Protein AF-A0A1H8U7L4-F1 (afd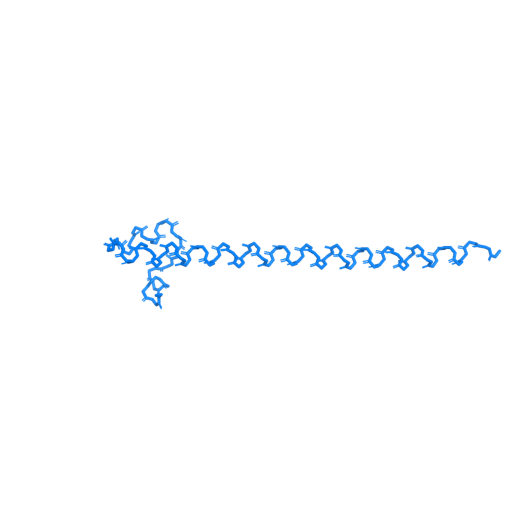b_monomer_lite)

Radius of gyration: 23.36 Å; chains: 1; bounding box: 55×16×57 Å

Sequence (71 aa):
MYDSSLKYKWDNKNVIDYARQEGMEQGMIKGIEKGKREEAIAIAKEMKKDCLPLAQISKFTKLSAEEIEKL

pLDDT: mean 79.67, std 6.6, range [54.78, 87.62]

Structure (mmCIF, N/CA/C/O backbone):
data_AF-A0A1H8U7L4-F1
#
_entry.id   AF-A0A1H8U7L4-F1
#
loop_
_atom_site.group_PDB
_atom_site.id
_atom_site.type_symbol
_atom_site.label_atom_id
_atom_site.label_alt_id
_atom_site.label_comp_id
_atom_site.label_asym_id
_atom_site.label_entity_id
_atom_site.label_seq_id
_atom_site.pdbx_PDB_ins_code
_atom_site.Cartn_x
_atom_site.Cartn_y
_atom_site.Cartn_z
_atom_site.occupancy
_atom_site.B_iso_or_equiv
_atom_site.auth_seq_id
_atom_site.auth_comp_id
_atom_site.auth_asym_id
_atom_site.auth_atom_id
_atom_site.pdbx_PDB_model_num
ATOM 1 N N . MET A 1 1 ? 33.779 -2.422 -39.685 1.00 58.25 1 MET A N 1
ATOM 2 C CA . MET A 1 1 ? 33.576 -1.348 -38.679 1.00 58.25 1 MET A CA 1
ATOM 3 C C . MET A 1 1 ? 32.118 -0.851 -38.605 1.00 58.25 1 MET A C 1
ATOM 5 O O . MET A 1 1 ? 31.892 0.266 -38.165 1.00 58.25 1 MET A O 1
ATOM 9 N N . TYR A 1 2 ? 31.114 -1.658 -38.980 1.00 54.78 2 TYR A N 1
ATOM 10 C CA . TYR A 1 2 ? 29.691 -1.257 -38.954 1.00 54.78 2 TYR A CA 1
ATOM 11 C C . TYR A 1 2 ? 28.938 -1.784 -37.712 1.00 54.78 2 TYR A C 1
ATOM 13 O O . TYR A 1 2 ? 27.979 -1.173 -37.257 1.00 54.78 2 TYR A O 1
ATOM 21 N N . ASP A 1 3 ? 29.435 -2.862 -37.099 1.00 62.00 3 ASP A N 1
ATOM 22 C CA . ASP A 1 3 ? 28.801 -3.533 -35.954 1.00 62.00 3 ASP A CA 1
ATOM 23 C C . ASP A 1 3 ? 28.781 -2.713 -34.653 1.00 62.00 3 ASP A C 1
ATOM 25 O O . ASP A 1 3 ? 27.795 -2.705 -33.917 1.00 62.00 3 ASP A O 1
ATOM 29 N N . SER A 1 4 ? 29.863 -1.983 -34.363 1.00 65.12 4 SER A N 1
ATOM 30 C CA . SER A 1 4 ? 30.040 -1.334 -33.055 1.00 65.12 4 SER A CA 1
ATOM 31 C C . SER A 1 4 ? 29.055 -0.189 -32.802 1.00 65.12 4 SER A C 1
ATOM 33 O O . SER A 1 4 ? 28.619 0.011 -31.670 1.00 65.12 4 SER A O 1
ATOM 35 N N . SER A 1 5 ? 28.686 0.559 -33.847 1.00 70.56 5 SER A N 1
ATOM 36 C CA . SER A 1 5 ? 27.753 1.686 -33.731 1.00 70.56 5 SER A CA 1
ATOM 37 C C . SER A 1 5 ? 26.304 1.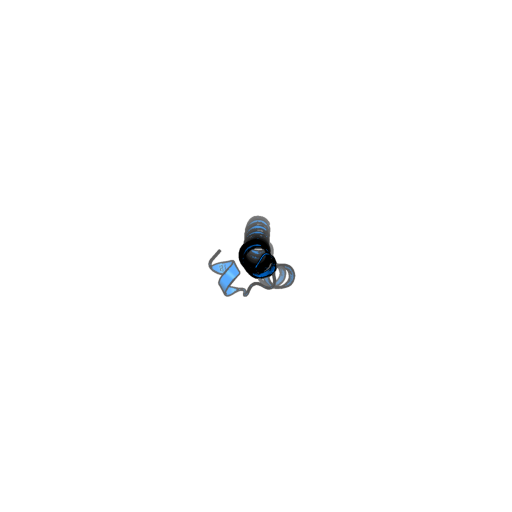224 -33.581 1.00 70.56 5 SER A C 1
ATOM 39 O O . SER A 1 5 ? 25.511 1.893 -32.916 1.00 70.56 5 SER A O 1
ATOM 41 N N . LEU A 1 6 ? 25.957 0.072 -34.165 1.00 72.75 6 LEU A N 1
ATOM 42 C CA . LEU A 1 6 ? 24.636 -0.525 -34.025 1.00 72.75 6 LEU A CA 1
ATOM 43 C C . LEU A 1 6 ? 24.466 -1.125 -32.627 1.00 72.75 6 LEU A C 1
ATOM 45 O O . LEU A 1 6 ? 23.458 -0.861 -31.979 1.00 72.75 6 LEU A O 1
ATOM 49 N N . LYS A 1 7 ? 25.490 -1.818 -32.116 1.00 76.19 7 LYS A N 1
ATOM 50 C CA . LYS A 1 7 ? 25.486 -2.396 -30.767 1.00 76.19 7 LYS A CA 1
ATOM 51 C C . LYS A 1 7 ? 25.269 -1.336 -29.681 1.00 76.19 7 LYS A C 1
ATOM 53 O O . LYS A 1 7 ? 24.360 -1.471 -28.875 1.00 76.19 7 LYS A O 1
ATOM 58 N N . TYR A 1 8 ? 25.980 -0.209 -29.762 1.00 75.81 8 TYR A N 1
ATOM 59 C CA . TYR A 1 8 ? 25.822 0.905 -28.817 1.00 75.81 8 TYR A CA 1
ATOM 60 C C . TYR A 1 8 ? 24.398 1.490 -28.788 1.00 75.81 8 TYR A C 1
ATOM 62 O O . TYR A 1 8 ? 23.872 1.814 -27.726 1.00 75.81 8 TYR A O 1
ATOM 70 N N . LYS A 1 9 ? 23.741 1.605 -29.951 1.00 79.00 9 LYS A N 1
ATOM 71 C CA . LYS A 1 9 ? 22.347 2.076 -30.023 1.00 79.00 9 LYS A CA 1
ATOM 72 C C . LYS A 1 9 ? 21.381 1.104 -29.349 1.00 79.00 9 LYS A C 1
ATOM 74 O O . LYS A 1 9 ? 20.414 1.548 -28.737 1.00 79.00 9 LYS A O 1
ATOM 79 N N . TRP A 1 10 ? 21.632 -0.196 -29.478 1.00 81.62 10 TRP A N 1
ATOM 80 C CA . TRP A 1 10 ? 20.806 -1.238 -28.874 1.00 81.62 10 TRP A CA 1
ATOM 81 C C . TRP A 1 10 ? 21.031 -1.329 -27.367 1.00 81.62 10 TRP A C 1
ATOM 83 O O . TRP A 1 10 ? 20.052 -1.384 -26.633 1.00 81.62 10 TRP A O 1
ATOM 93 N N . ASP A 1 11 ? 22.278 -1.243 -26.903 1.00 80.00 11 ASP A N 1
ATOM 94 C CA . ASP A 1 11 ? 22.600 -1.159 -25.476 1.00 80.00 11 ASP A CA 1
ATOM 95 C C . ASP A 1 11 ? 21.927 0.062 -24.828 1.00 80.00 11 ASP A C 1
ATOM 97 O O . ASP A 1 11 ? 21.209 -0.087 -23.842 1.00 80.00 11 ASP A O 1
ATOM 101 N N . ASN A 1 12 ? 22.033 1.254 -25.429 1.00 84.31 12 ASN A N 1
ATOM 102 C CA . ASN A 1 12 ? 21.344 2.443 -24.910 1.00 84.31 12 ASN A CA 1
ATOM 103 C C . ASN A 1 12 ? 19.820 2.299 -24.922 1.00 84.31 12 ASN A C 1
ATOM 105 O O . ASN A 1 12 ? 19.153 2.732 -23.984 1.00 84.31 12 ASN A O 1
ATOM 109 N N . LYS A 1 13 ? 19.254 1.700 -25.976 1.00 85.69 13 LYS A N 1
ATOM 110 C CA . LYS A 1 13 ? 17.811 1.463 -26.047 1.00 85.69 13 LYS A CA 1
ATOM 111 C C . LYS A 1 13 ? 17.360 0.511 -24.941 1.00 85.69 13 LYS A C 1
ATOM 113 O O . LYS A 1 13 ? 16.405 0.826 -24.244 1.00 85.69 13 LYS A O 1
ATOM 118 N N . ASN A 1 14 ? 18.083 -0.588 -24.739 1.00 84.75 14 ASN A N 1
ATOM 119 C CA . ASN A 1 14 ? 17.783 -1.570 -23.702 1.00 84.75 14 ASN A CA 1
ATOM 120 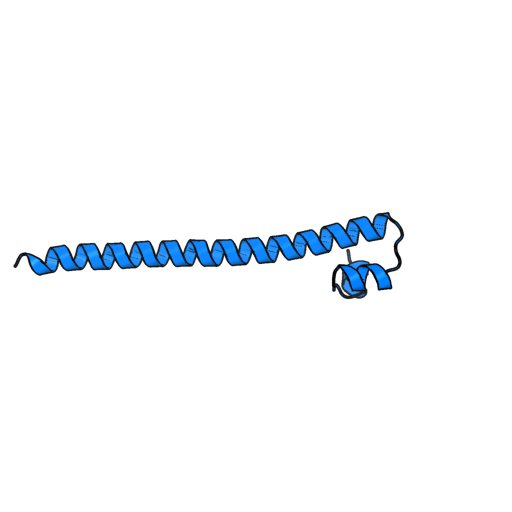C C . ASN A 1 14 ? 17.887 -0.962 -22.300 1.00 84.75 14 ASN A C 1
ATOM 122 O O . ASN A 1 14 ? 17.018 -1.213 -21.474 1.00 84.75 14 ASN A O 1
ATOM 126 N N . VAL A 1 15 ? 18.896 -0.126 -22.038 1.00 86.38 15 VAL A N 1
ATOM 127 C CA . VAL A 1 15 ? 19.039 0.581 -20.755 1.00 86.38 15 VAL A CA 1
ATOM 128 C C . VAL A 1 15 ? 17.853 1.516 -20.504 1.00 86.38 15 VAL A C 1
ATOM 130 O O . VAL A 1 15 ? 17.317 1.540 -19.398 1.00 86.38 15 VAL A O 1
ATOM 133 N N . ILE A 1 16 ? 17.412 2.264 -21.520 1.00 87.06 16 ILE A N 1
ATOM 134 C CA . ILE A 1 16 ? 16.270 3.181 -21.397 1.00 87.06 16 ILE A CA 1
ATOM 135 C C . ILE A 1 16 ? 14.953 2.415 -21.218 1.00 87.06 16 ILE A C 1
ATOM 137 O O . ILE A 1 16 ? 14.151 2.790 -20.363 1.00 87.06 16 ILE A O 1
ATOM 141 N N . ASP A 1 17 ? 14.724 1.354 -21.996 1.00 85.94 17 ASP A N 1
ATOM 142 C CA . ASP A 1 17 ? 13.535 0.504 -21.866 1.00 85.94 17 ASP A CA 1
ATOM 143 C C . ASP A 1 17 ? 13.486 -0.158 -20.482 1.00 85.94 17 ASP A C 1
ATOM 145 O O . ASP A 1 17 ? 12.453 -0.108 -19.815 1.00 85.94 17 ASP A O 1
ATOM 149 N N . TYR A 1 18 ? 14.619 -0.673 -19.997 1.00 84.19 18 TYR A N 1
ATOM 150 C CA . TYR A 1 18 ? 14.732 -1.261 -18.663 1.00 84.19 18 TYR A CA 1
ATOM 151 C C . TYR A 1 18 ? 14.431 -0.235 -17.562 1.00 84.19 18 TYR A C 1
ATOM 153 O O . TYR A 1 18 ? 13.576 -0.475 -16.712 1.00 84.19 18 TYR A O 1
ATOM 161 N N . ALA A 1 19 ? 15.043 0.952 -17.623 1.00 86.19 19 ALA A N 1
ATOM 162 C CA . ALA A 1 19 ? 14.797 2.019 -16.653 1.00 86.19 19 ALA A CA 1
ATOM 163 C C . ALA A 1 19 ? 13.329 2.485 -16.650 1.00 86.19 19 ALA A C 1
ATOM 165 O O . ALA A 1 19 ? 12.760 2.780 -15.597 1.00 86.19 19 ALA A O 1
ATOM 166 N N . ARG A 1 20 ? 12.686 2.539 -17.824 1.00 87.62 20 ARG A N 1
ATOM 167 C CA . ARG A 1 20 ? 11.266 2.890 -17.944 1.00 87.62 20 ARG A CA 1
ATOM 168 C C . ARG A 1 20 ? 10.367 1.802 -17.363 1.00 87.62 20 ARG A C 1
ATOM 170 O O . ARG A 1 20 ? 9.394 2.135 -16.686 1.00 87.62 20 ARG A O 1
ATOM 177 N N . GLN A 1 21 ? 10.688 0.536 -17.617 1.00 87.12 21 GLN A N 1
ATOM 178 C CA . GLN A 1 21 ? 9.940 -0.604 -17.103 1.00 87.12 21 GLN A CA 1
ATOM 179 C C . GLN A 1 21 ? 10.033 -0.681 -15.575 1.00 87.12 21 GLN A C 1
ATOM 181 O O . GLN A 1 21 ? 8.997 -0.736 -14.917 1.00 87.12 21 GLN A O 1
ATOM 186 N N . GLU A 1 22 ? 11.235 -0.572 -15.002 1.00 83.50 22 GLU A N 1
ATOM 187 C CA . GLU A 1 22 ? 11.415 -0.531 -13.545 1.00 83.50 22 GLU A CA 1
ATOM 188 C C . GLU A 1 22 ? 10.705 0.672 -12.915 1.00 83.50 22 GLU A C 1
ATOM 190 O O . GLU A 1 22 ? 10.043 0.536 -11.886 1.00 83.50 22 GLU A O 1
ATOM 195 N N . GLY A 1 23 ? 10.780 1.850 -13.542 1.00 85.69 23 GLY A N 1
ATOM 196 C CA . GLY A 1 23 ? 10.088 3.046 -13.062 1.00 85.69 23 GLY A CA 1
ATOM 197 C C . GLY A 1 23 ? 8.564 2.885 -13.032 1.00 85.69 23 GLY A C 1
ATOM 198 O O . GLY A 1 23 ? 7.918 3.282 -12.058 1.00 85.69 23 GLY A O 1
ATOM 199 N N . MET A 1 24 ? 7.981 2.273 -14.069 1.00 86.31 24 MET A N 1
ATOM 200 C CA . MET A 1 24 ? 6.548 1.961 -14.107 1.00 86.31 24 MET A CA 1
ATOM 201 C C . MET A 1 24 ? 6.166 0.905 -13.073 1.00 86.31 24 MET A C 1
ATOM 203 O O . MET A 1 24 ? 5.181 1.093 -12.362 1.00 86.31 24 MET A O 1
ATOM 207 N N . GLU A 1 25 ? 6.942 -0.170 -12.953 1.00 83.75 25 GLU A N 1
ATOM 208 C CA . GLU A 1 25 ? 6.663 -1.257 -12.015 1.00 83.75 25 GLU A CA 1
ATOM 209 C C . GLU A 1 25 ? 6.727 -0.764 -10.564 1.00 83.75 25 GLU A C 1
ATOM 211 O O . GLU A 1 25 ? 5.781 -0.946 -9.796 1.00 83.75 25 GLU A O 1
ATOM 216 N N . GLN A 1 26 ? 7.773 -0.014 -10.206 1.00 82.00 26 GLN A N 1
ATOM 217 C CA . GLN A 1 26 ? 7.875 0.608 -8.887 1.00 82.00 26 GLN A CA 1
ATOM 218 C C . GLN A 1 26 ? 6.760 1.629 -8.635 1.00 82.00 26 GLN A C 1
ATOM 220 O O . GLN A 1 26 ? 6.235 1.703 -7.521 1.00 82.00 26 GLN A O 1
ATOM 225 N N . GLY A 1 27 ? 6.393 2.425 -9.643 1.00 84.62 27 GLY A N 1
ATOM 226 C CA . GLY A 1 27 ? 5.294 3.384 -9.548 1.00 84.62 27 GLY A CA 1
ATOM 227 C C . GLY A 1 27 ? 3.950 2.701 -9.297 1.00 84.62 27 GLY A C 1
ATOM 228 O O . GLY A 1 27 ? 3.193 3.125 -8.423 1.00 84.62 27 GLY A O 1
ATOM 229 N N . MET A 1 28 ? 3.684 1.605 -10.005 1.00 86.38 28 MET A N 1
ATOM 230 C CA . MET A 1 28 ? 2.455 0.829 -9.882 1.00 86.38 28 MET A CA 1
ATOM 231 C C . MET A 1 28 ? 2.366 0.113 -8.532 1.00 86.38 28 MET A C 1
ATOM 233 O O . MET A 1 28 ? 1.332 0.204 -7.872 1.00 86.38 28 MET A O 1
ATOM 237 N N . ILE A 1 29 ? 3.451 -0.510 -8.061 1.00 83.69 29 ILE A N 1
ATOM 238 C CA . ILE A 1 29 ? 3.502 -1.147 -6.735 1.00 83.69 29 ILE A CA 1
ATOM 239 C C . ILE A 1 29 ? 3.236 -0.114 -5.634 1.00 83.69 29 ILE A C 1
ATOM 241 O O . ILE A 1 29 ? 2.371 -0.327 -4.782 1.00 83.69 29 ILE A O 1
ATOM 245 N N . LYS A 1 30 ? 3.917 1.040 -5.679 1.00 82.12 30 LYS A N 1
ATOM 246 C CA . LYS A 1 30 ? 3.706 2.128 -4.709 1.00 82.12 30 LYS A CA 1
ATOM 247 C C . LYS A 1 30 ? 2.281 2.679 -4.764 1.00 82.12 30 LYS A C 1
ATOM 249 O O . LYS A 1 30 ? 1.718 2.990 -3.718 1.00 82.12 30 LYS A O 1
ATOM 254 N N . GLY A 1 31 ? 1.701 2.804 -5.958 1.00 84.62 31 GLY A N 1
ATOM 255 C CA . GLY A 1 31 ? 0.323 3.257 -6.146 1.00 84.62 31 GLY A CA 1
ATOM 256 C C . GLY A 1 31 ? -0.697 2.291 -5.546 1.00 84.62 31 GLY A C 1
ATOM 257 O O . GLY A 1 31 ? -1.567 2.715 -4.791 1.00 84.62 31 GLY A O 1
ATOM 258 N N . ILE A 1 32 ? -0.550 0.990 -5.811 1.00 84.38 32 ILE A N 1
ATOM 259 C CA . ILE A 1 32 ? -1.438 -0.054 -5.280 1.00 84.38 32 ILE A CA 1
ATOM 260 C C . ILE A 1 32 ? -1.333 -0.142 -3.754 1.00 84.38 32 ILE A C 1
ATOM 262 O O . ILE A 1 32 ? -2.350 -0.276 -3.077 1.00 84.38 32 ILE A O 1
ATOM 266 N N . GLU A 1 33 ? -0.124 -0.063 -3.193 1.00 80.88 33 GLU A N 1
ATOM 267 C CA . GLU A 1 33 ? 0.065 -0.125 -1.740 1.00 80.88 33 GLU A CA 1
ATOM 268 C C . GLU A 1 33 ? -0.537 1.096 -1.030 1.00 80.88 33 GLU A C 1
ATOM 270 O O . GLU A 1 33 ? -1.209 0.943 -0.006 1.00 80.88 33 GLU A O 1
ATOM 275 N N . LYS A 1 34 ? -0.354 2.299 -1.593 1.00 80.62 34 LYS A N 1
ATOM 276 C CA . LYS A 1 34 ? -0.995 3.517 -1.082 1.00 80.62 34 LYS A CA 1
ATOM 277 C C . LYS A 1 34 ? -2.515 3.427 -1.167 1.00 80.62 34 LYS A C 1
ATOM 279 O O . LYS A 1 34 ? -3.163 3.630 -0.146 1.00 80.62 34 LYS A O 1
ATOM 284 N N . GLY A 1 35 ? -3.054 3.028 -2.320 1.00 84.00 35 GLY A N 1
ATOM 285 C CA . GLY A 1 35 ? -4.496 2.873 -2.521 1.00 84.00 35 GLY A CA 1
ATOM 286 C C . GLY A 1 35 ? -5.118 1.910 -1.512 1.00 84.00 35 GLY A C 1
ATOM 287 O O . GLY A 1 35 ? -6.049 2.282 -0.809 1.00 84.00 35 GLY A O 1
ATOM 288 N N . LYS A 1 36 ? -4.522 0.726 -1.317 1.00 82.94 36 LYS A N 1
ATOM 289 C CA . LYS A 1 36 ? -5.004 -0.245 -0.321 1.00 82.94 36 LYS A CA 1
ATOM 290 C C . LYS A 1 36 ? -5.013 0.304 1.106 1.00 82.94 36 LYS A C 1
ATOM 292 O O . LYS A 1 36 ? -5.934 0.006 1.865 1.00 82.94 36 LYS A O 1
ATOM 297 N N . ARG A 1 37 ? -3.990 1.074 1.495 1.00 79.56 37 ARG A N 1
ATOM 298 C CA . ARG A 1 37 ? -3.950 1.718 2.819 1.00 79.56 37 ARG A CA 1
ATOM 299 C C . ARG A 1 37 ? -5.012 2.804 2.947 1.00 79.56 37 ARG A C 1
ATOM 301 O O . ARG A 1 37 ? -5.692 2.853 3.967 1.00 79.56 37 ARG A O 1
ATOM 308 N N . GLU A 1 38 ? -5.164 3.652 1.936 1.00 84.38 38 GLU A N 1
ATOM 309 C CA . GLU A 1 38 ? -6.176 4.711 1.923 1.00 84.38 38 GLU A CA 1
ATOM 310 C C . GLU A 1 38 ? -7.597 4.139 1.944 1.00 84.38 38 GLU A C 1
ATOM 312 O O . GLU A 1 38 ? -8.426 4.625 2.707 1.00 84.38 38 GLU A O 1
ATOM 317 N N . GLU A 1 39 ? -7.863 3.065 1.200 1.00 84.38 39 GLU A N 1
ATOM 318 C CA . GLU A 1 39 ? -9.138 2.344 1.236 1.00 84.38 39 GLU A CA 1
ATOM 319 C C . GLU A 1 39 ? -9.408 1.749 2.622 1.00 84.38 39 GLU A C 1
ATOM 321 O O . GLU A 1 39 ? -10.488 1.948 3.172 1.00 84.38 39 GLU A O 1
ATOM 326 N N . ALA A 1 40 ? -8.426 1.083 3.241 1.00 81.31 40 ALA A N 1
ATOM 327 C CA . ALA A 1 40 ? -8.579 0.541 4.594 1.00 81.31 40 ALA A CA 1
ATOM 328 C C . ALA A 1 40 ? -8.890 1.640 5.628 1.00 81.31 40 ALA A C 1
ATOM 330 O O . ALA A 1 40 ? -9.730 1.451 6.510 1.00 81.31 40 ALA A O 1
ATOM 331 N N . ILE A 1 41 ? -8.250 2.803 5.490 1.00 82.31 41 ILE A N 1
ATOM 332 C CA . ILE A 1 41 ? -8.493 3.992 6.312 1.00 82.31 41 ILE A CA 1
ATOM 333 C C . ILE A 1 41 ? -9.892 4.570 6.062 1.00 82.31 41 ILE A C 1
ATOM 335 O O . ILE A 1 41 ? -10.595 4.910 7.015 1.00 82.31 41 ILE A O 1
ATOM 339 N N . ALA A 1 42 ? -10.308 4.689 4.802 1.00 85.75 42 ALA A N 1
ATOM 340 C CA . ALA A 1 42 ? -11.622 5.205 4.434 1.00 85.75 42 ALA A CA 1
ATOM 341 C C . ALA A 1 42 ? -12.735 4.308 4.988 1.00 85.75 42 ALA A C 1
ATOM 343 O O . ALA A 1 42 ? -13.643 4.808 5.650 1.00 85.75 42 ALA A O 1
ATOM 344 N N . ILE A 1 43 ? -12.599 2.988 4.826 1.00 83.69 43 ILE A N 1
ATOM 345 C CA . ILE A 1 43 ? -13.519 1.994 5.389 1.00 83.69 43 ILE A CA 1
ATOM 346 C C . ILE A 1 43 ? -13.562 2.115 6.916 1.00 83.69 43 ILE A C 1
ATOM 348 O O . ILE A 1 43 ? -14.644 2.154 7.492 1.00 83.69 43 ILE A O 1
ATOM 352 N N . ALA A 1 44 ? -12.410 2.236 7.587 1.00 80.75 44 ALA A N 1
ATOM 353 C CA . ALA A 1 44 ? -12.374 2.416 9.039 1.00 80.75 44 ALA A CA 1
ATOM 354 C C . ALA A 1 44 ? -13.111 3.688 9.491 1.00 80.75 44 ALA A C 1
ATOM 356 O O . ALA A 1 44 ? -13.837 3.656 10.485 1.00 80.75 44 ALA A O 1
ATOM 357 N N . LYS A 1 45 ? -12.966 4.797 8.752 1.00 82.94 45 LYS A N 1
ATOM 358 C CA . LYS A 1 45 ? -13.671 6.058 9.028 1.00 82.94 45 LYS A CA 1
ATOM 359 C C . LYS A 1 45 ? -15.175 5.957 8.805 1.00 82.94 45 LYS A C 1
ATOM 361 O O . LYS A 1 45 ? -15.928 6.486 9.620 1.00 82.94 45 LYS A O 1
ATOM 366 N N . GLU A 1 46 ? -15.619 5.304 7.734 1.00 84.50 46 GLU A N 1
ATOM 367 C CA . GLU A 1 46 ? -17.049 5.075 7.496 1.00 84.50 46 GLU A CA 1
ATOM 368 C C . GLU A 1 46 ? -17.645 4.183 8.581 1.00 84.50 46 GLU A C 1
ATOM 370 O O . GLU A 1 46 ? -18.625 4.561 9.215 1.00 84.50 46 GLU A O 1
ATOM 375 N N . MET A 1 47 ? -16.973 3.083 8.926 1.00 82.69 47 MET A N 1
ATOM 376 C CA . MET A 1 47 ? -17.438 2.203 9.994 1.00 82.69 47 MET A CA 1
ATOM 377 C C . MET A 1 47 ? -17.501 2.902 11.362 1.00 82.69 47 MET A C 1
ATOM 379 O O . MET A 1 47 ? -18.391 2.616 12.163 1.00 82.69 47 MET A O 1
ATOM 383 N N . LYS A 1 48 ? -16.585 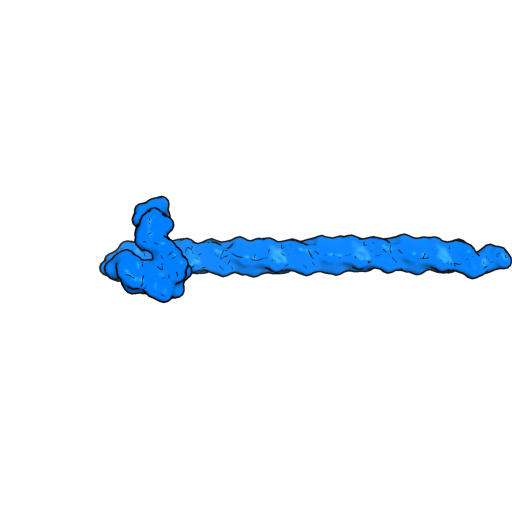3.843 11.634 1.00 80.94 48 LYS A N 1
ATOM 384 C CA . LYS A 1 48 ? -16.619 4.685 12.840 1.00 80.94 48 LYS A CA 1
ATOM 385 C C . LYS A 1 48 ? -17.809 5.652 12.828 1.00 80.94 48 LYS A C 1
ATOM 387 O O . LYS A 1 48 ? -18.401 5.877 13.880 1.00 80.94 48 LYS A O 1
ATOM 392 N N . LYS A 1 49 ? -18.189 6.194 11.662 1.00 82.62 49 LYS A N 1
ATOM 393 C CA . LYS A 1 49 ? -19.409 7.011 11.505 1.00 82.62 49 LYS A CA 1
ATOM 394 C C . LYS A 1 49 ? -20.685 6.197 11.707 1.00 82.62 49 LYS A C 1
ATOM 396 O O . LYS A 1 49 ? -21.616 6.707 12.319 1.00 82.62 49 LYS A O 1
ATOM 401 N N . ASP A 1 50 ? -20.703 4.945 11.261 1.00 82.75 50 ASP A N 1
ATOM 402 C CA . ASP A 1 50 ? -21.818 4.010 11.463 1.00 82.75 50 ASP A CA 1
ATOM 403 C C . ASP A 1 50 ? -21.917 3.461 12.904 1.00 82.75 50 ASP A C 1
ATOM 405 O O . ASP A 1 50 ? -22.717 2.565 13.175 1.00 82.75 50 ASP A O 1
ATOM 409 N N . CYS A 1 51 ? -21.131 3.987 13.858 1.00 72.06 51 CYS A N 1
ATOM 410 C CA . CYS A 1 51 ? -21.099 3.535 15.256 1.00 72.06 51 CYS A CA 1
ATOM 411 C C . CYS A 1 51 ? -20.826 2.024 15.411 1.00 72.06 51 CYS A C 1
ATOM 413 O O . CYS A 1 51 ? -21.284 1.390 16.366 1.00 72.06 51 CYS A O 1
ATOM 415 N N . LEU A 1 52 ? -20.060 1.426 14.491 1.00 78.56 52 LEU A N 1
ATOM 416 C CA . LEU A 1 52 ? -19.658 0.028 14.612 1.00 78.56 52 LEU A CA 1
ATOM 417 C C . LEU A 1 52 ? -18.605 -0.140 15.721 1.00 78.56 52 LEU A C 1
ATOM 419 O O . LEU A 1 52 ? -17.728 0.711 15.898 1.00 78.56 52 LEU A O 1
ATOM 423 N N . PRO A 1 53 ? -18.638 -1.257 16.465 1.00 79.50 53 PRO A N 1
ATOM 424 C CA . PRO A 1 53 ? -17.659 -1.516 17.510 1.00 79.50 53 PRO A CA 1
ATOM 425 C C . PRO A 1 53 ? -16.252 -1.677 16.918 1.00 79.50 53 PRO A C 1
ATOM 427 O O . PRO A 1 53 ? -16.055 -2.403 15.943 1.00 79.50 53 PRO A O 1
ATOM 430 N N . LEU A 1 54 ? -15.252 -1.066 17.565 1.00 76.50 54 LEU A N 1
ATOM 431 C CA . LEU A 1 54 ? -13.828 -1.107 17.184 1.00 76.50 54 LEU A CA 1
ATOM 432 C C . LEU A 1 54 ? -13.317 -2.525 16.887 1.00 76.50 54 LEU A C 1
ATOM 434 O O . LEU A 1 54 ? -12.546 -2.730 15.953 1.00 76.50 54 LEU A O 1
ATOM 438 N N . ALA A 1 55 ? -13.793 -3.520 17.641 1.00 78.19 55 ALA A N 1
ATOM 439 C CA . ALA A 1 55 ? -13.453 -4.928 17.442 1.00 78.19 55 ALA A CA 1
ATOM 440 C C . ALA A 1 55 ? -13.880 -5.470 16.065 1.00 78.19 55 ALA A C 1
ATOM 442 O O . ALA A 1 55 ? -13.232 -6.355 15.512 1.00 78.19 55 ALA A O 1
ATOM 443 N N . GLN A 1 56 ? -14.974 -4.954 15.510 1.00 80.31 56 GLN A N 1
ATOM 444 C CA . GLN A 1 56 ? -15.497 -5.343 14.206 1.00 80.31 56 GLN A CA 1
ATOM 445 C C . GLN A 1 56 ? -14.766 -4.593 13.092 1.00 80.31 56 GLN A C 1
ATOM 447 O O . GLN A 1 56 ? -14.344 -5.219 12.123 1.00 80.31 56 GLN A O 1
ATOM 452 N N . ILE A 1 57 ? -14.498 -3.299 13.290 1.00 80.56 57 ILE A N 1
ATOM 453 C CA . ILE A 1 57 ? -13.669 -2.497 12.380 1.00 80.56 57 ILE A CA 1
ATOM 454 C C . ILE A 1 57 ? -12.282 -3.130 12.232 1.00 80.56 57 ILE A C 1
ATOM 456 O O . ILE A 1 57 ? -11.855 -3.404 11.116 1.00 80.56 57 ILE A O 1
ATOM 460 N N . SER A 1 58 ? -11.634 -3.481 13.345 1.00 81.38 58 SER A N 1
ATOM 461 C CA . SER A 1 58 ? -10.325 -4.143 13.355 1.00 81.38 58 SER A CA 1
ATOM 462 C C . SER A 1 58 ? -10.330 -5.487 12.614 1.00 81.38 58 SER A C 1
ATOM 464 O O . SER A 1 58 ? -9.389 -5.793 11.884 1.00 81.38 58 SER A O 1
ATOM 466 N N . LYS A 1 59 ? -11.417 -6.270 12.703 1.00 81.62 59 LYS A N 1
ATOM 467 C CA . LYS A 1 59 ? -11.562 -7.519 11.931 1.00 81.62 59 LYS A CA 1
ATOM 468 C C . LYS A 1 59 ? -11.654 -7.283 10.422 1.00 81.62 59 LYS A C 1
ATOM 470 O O . LYS A 1 59 ? -11.081 -8.063 9.665 1.00 81.62 59 LYS A O 1
ATOM 475 N N . PHE A 1 60 ? -12.376 -6.252 9.984 1.00 79.50 60 PHE A N 1
ATOM 476 C CA . PHE A 1 60 ? -12.595 -5.983 8.559 1.00 79.50 60 PHE A CA 1
ATOM 477 C C . PHE A 1 60 ? -11.421 -5.259 7.900 1.00 79.50 60 PHE A C 1
ATOM 479 O O . PHE A 1 60 ? -11.013 -5.631 6.803 1.00 79.50 60 PHE A O 1
ATOM 486 N N . THR A 1 61 ? -10.853 -4.257 8.567 1.00 77.38 61 THR A N 1
ATOM 487 C CA . THR A 1 61 ? -9.771 -3.434 8.009 1.00 77.38 61 THR A CA 1
ATOM 488 C C . THR A 1 61 ? -8.384 -3.984 8.325 1.00 77.38 61 THR A C 1
ATOM 490 O O . THR A 1 61 ? -7.406 -3.527 7.739 1.00 77.38 61 THR A O 1
ATOM 493 N N . LYS A 1 62 ? -8.285 -4.976 9.227 1.00 78.50 62 LYS A N 1
ATOM 494 C CA . LYS A 1 62 ? -7.024 -5.510 9.779 1.00 78.50 62 LYS A CA 1
ATOM 495 C C . LYS A 1 62 ? -6.138 -4.437 10.425 1.00 78.50 62 LYS A C 1
ATOM 497 O O . LYS A 1 62 ? -4.951 -4.675 10.634 1.00 78.50 62 LYS A O 1
ATOM 502 N N . LEU A 1 63 ? -6.708 -3.274 10.733 1.00 77.00 63 LEU A N 1
ATOM 503 C CA . LEU A 1 63 ? -6.041 -2.204 11.461 1.00 77.00 63 LEU A CA 1
ATOM 504 C C . LEU A 1 63 ? -6.104 -2.494 12.958 1.00 77.00 63 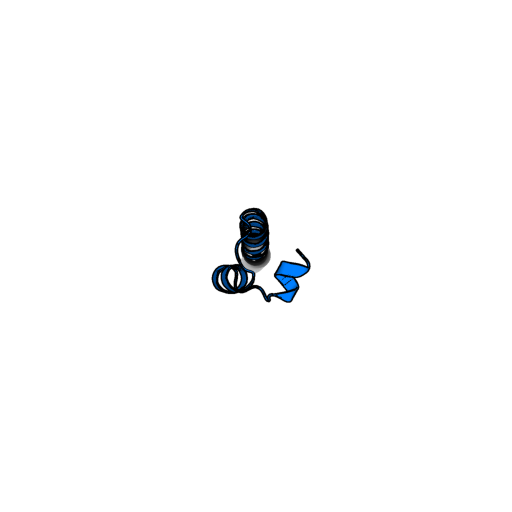LEU A C 1
ATOM 506 O O . LEU A 1 63 ? -7.066 -3.093 13.459 1.00 77.00 63 LEU A O 1
ATOM 510 N N . SER A 1 64 ? -5.082 -2.054 13.683 1.00 77.00 64 SER A N 1
ATOM 511 C CA . SER A 1 64 ? -5.086 -2.156 15.141 1.00 77.00 64 SER A CA 1
ATOM 512 C C . SER A 1 64 ? -6.139 -1.218 15.729 1.00 77.00 64 SER A C 1
ATOM 514 O O . SER A 1 64 ? -6.412 -0.152 15.176 1.00 77.00 64 SER A O 1
ATOM 516 N N . ALA A 1 65 ? -6.720 -1.584 16.874 1.00 73.12 65 ALA A N 1
ATOM 517 C CA . ALA A 1 65 ? -7.690 -0.727 17.561 1.00 73.12 65 ALA A CA 1
ATOM 518 C C . ALA A 1 65 ? -7.125 0.684 17.825 1.00 73.12 65 ALA A C 1
ATOM 520 O O . ALA A 1 65 ? -7.833 1.668 17.637 1.00 73.12 65 ALA A O 1
ATOM 521 N N . GLU A 1 66 ? -5.830 0.784 18.142 1.00 75.12 66 GLU A N 1
ATOM 522 C CA . GLU A 1 66 ? -5.118 2.056 18.328 1.00 75.12 66 GLU A CA 1
ATOM 523 C C . GLU A 1 66 ? -5.060 2.916 17.055 1.00 75.12 66 GLU A C 1
ATOM 525 O O . GLU A 1 66 ? -5.153 4.142 17.125 1.00 75.12 66 GLU A O 1
ATOM 530 N N . GLU A 1 67 ? -4.915 2.293 15.882 1.00 71.25 67 GLU A N 1
ATOM 531 C CA . GLU A 1 67 ? -4.899 3.008 14.601 1.00 71.25 67 GLU A CA 1
ATOM 532 C C . GLU A 1 67 ? -6.291 3.541 14.257 1.00 71.25 67 GLU A C 1
ATOM 534 O O . GLU A 1 67 ? -6.416 4.662 13.774 1.00 71.25 67 GLU A O 1
ATOM 539 N N . ILE A 1 68 ? -7.340 2.772 14.561 1.00 74.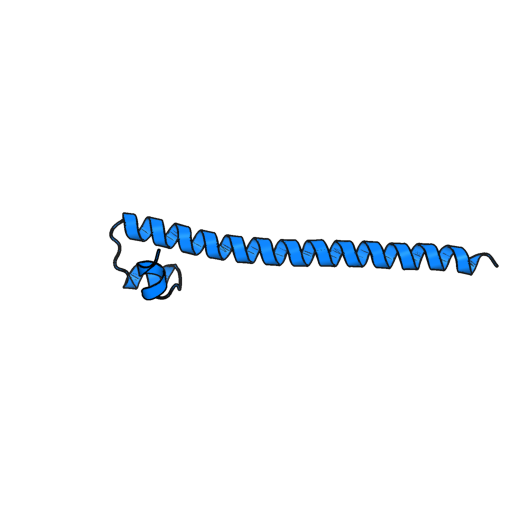31 68 ILE A N 1
ATOM 540 C CA . ILE A 1 68 ? -8.739 3.171 14.349 1.00 74.31 68 ILE A CA 1
ATOM 541 C C . ILE A 1 68 ? -9.159 4.273 15.338 1.00 74.31 68 ILE A C 1
ATOM 543 O O . ILE A 1 68 ? -9.960 5.151 15.007 1.00 74.31 68 ILE A O 1
ATOM 547 N N . GLU A 1 69 ? -8.616 4.262 16.555 1.00 72.38 69 GLU A N 1
ATOM 548 C CA . GLU A 1 69 ? -8.885 5.294 17.558 1.00 72.38 69 GLU A CA 1
ATOM 549 C C . GLU A 1 69 ? -8.215 6.630 17.200 1.00 72.38 69 GLU A C 1
ATOM 551 O O . GLU A 1 69 ? -8.851 7.677 17.333 1.00 72.38 69 GLU A O 1
ATOM 556 N N . LYS A 1 70 ? -6.988 6.588 16.655 1.00 74.56 70 LYS A N 1
ATOM 557 C CA . LYS A 1 70 ? -6.257 7.762 16.137 1.00 74.56 70 LYS A CA 1
ATOM 558 C C . LYS A 1 70 ? -6.817 8.340 14.828 1.00 74.56 70 LYS A C 1
ATOM 560 O O . LYS A 1 70 ? -6.432 9.455 14.470 1.00 74.56 70 LYS A O 1
ATOM 565 N N . LEU A 1 71 ? -7.666 7.594 14.117 1.00 68.69 71 LEU A N 1
ATOM 566 C CA . LEU A 1 71 ? -8.285 7.961 12.831 1.00 68.69 71 LEU A CA 1
ATOM 567 C C . LEU A 1 71 ? -9.524 8.851 12.964 1.00 68.69 71 LEU A C 1
ATOM 569 O O . LEU A 1 71 ? -9.706 9.701 12.060 1.00 68.69 71 LEU A O 1
#

Secondary structure (DSSP, 8-state):
--HHHHHHHHHHHHHHHHHHHHHHHHHHHHHHHHHHHHHHHHHHHHHHHTT--HHHHHHHH---HHHHHH-

Foldseek 3Di:
DPPPVVVVVVVVVVVVVVVVVVVVVVVVVVVVVVVLLVVLLVQLVVCVVVVHDLVVSCVVSVDDSVVSVVD